Protein AF-A0A0C1U8N1-F1 (afdb_monomer)

Foldseek 3Di:
DDPVQLVVLVVVLPPDDSVVVVVCCVVVVAPPNCPDPSSVVVSVVCSVCPPPPVVVCVVLVPDPPVVSVLCVLPVVPDDLLSVLLVCLLPDPDDDDLVNSQVVSCVPPVDDDDPVVSVSSVVSNVSNVVVVVVVVVVVVVVVVVVVVD

Radius of gyration: 20.58 Å; Cα contacts (8 Å, |Δi|>4): 84; chains: 1; bounding box: 40×54×45 Å

Nearest PDB structures (foldseek):
  6d57-assembly1_A  TM=6.622E-01  e=6.977E+00  Campylobacter jejuni
  4ets-assembly1_B  TM=5.904E-01  e=6.601E+00  Campylobacter jejuni subsp. jejuni

Secondary structure (DSSP, 8-state):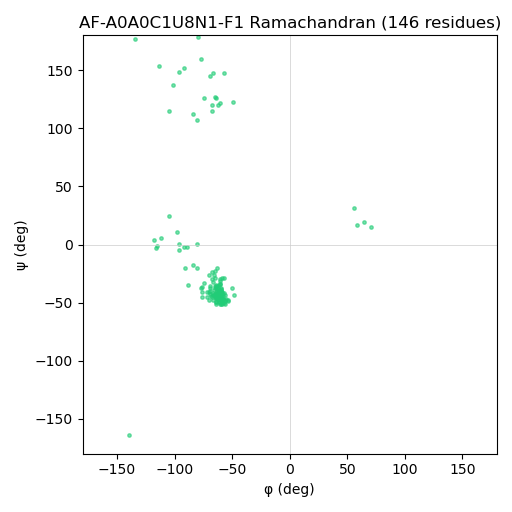
--HHHHHHHHHHTTTS-HHHHHHHHHTTSS-SS--SHHHHHHHHHHHHHTT-HHHHHHHHHTS-HHHHHHHHHHTT--HHHHHHHHHHHH-SS---HHHHHHHHHHHH-----HHHHHHHHHHHHHHHHHHHHHHHHHHHHHHHHS--

Solvent-accessible surface area (backbone atoms only — not comparable to full-atom values): 8651 Å² total; per-residue (Å²): 124,51,68,65,54,46,50,53,50,23,64,75,39,59,85,46,52,52,72,54,56,53,48,35,31,74,72,64,76,28,59,68,76,64,79,51,68,71,36,51,54,53,48,52,54,48,45,76,53,57,87,37,65,69,60,51,51,55,62,44,65,78,45,57,70,73,57,42,51,50,49,67,78,39,69,91,46,55,76,67,52,44,50,53,42,48,54,56,67,69,47,92,66,94,75,59,68,67,62,52,51,53,51,44,28,75,74,68,70,46,81,85,45,70,69,56,50,54,49,53,51,50,44,46,50,55,47,51,49,55,52,49,53,53,50,52,54,54,50,54,58,52,55,64,61,74,77,110

Structure (mmCIF, N/CA/C/O backbone):
data_AF-A0A0C1U8N1-F1
#
_entry.id   AF-A0A0C1U8N1-F1
#
loop_
_atom_site.group_PDB
_atom_site.id
_atom_site.type_symbol
_atom_site.label_atom_id
_atom_site.label_alt_id
_atom_site.label_comp_id
_atom_site.label_asym_id
_atom_site.label_entity_id
_atom_site.label_seq_id
_atom_site.pdbx_PDB_ins_code
_atom_site.Cartn_x
_atom_site.Cartn_y
_atom_site.Cartn_z
_atom_site.occupancy
_atom_site.B_iso_or_equiv
_atom_site.auth_seq_id
_atom_site.auth_comp_id
_atom_site.auth_asym_id
_atom_site.auth_atom_id
_atom_site.pdbx_PDB_model_num
ATOM 1 N N . MET A 1 1 ? 6.277 -16.769 -15.562 1.00 69.88 1 MET A N 1
ATOM 2 C CA . MET A 1 1 ? 6.900 -15.682 -14.769 1.00 69.88 1 MET A CA 1
ATOM 3 C C . MET A 1 1 ? 8.147 -16.181 -14.043 1.00 69.88 1 MET A C 1
ATOM 5 O O . MET A 1 1 ? 8.040 -16.997 -13.132 1.00 69.88 1 MET A O 1
ATOM 9 N N . ASP A 1 2 ? 9.323 -15.680 -14.432 1.00 83.62 2 ASP A N 1
ATOM 10 C CA . ASP A 1 2 ? 10.599 -15.976 -13.769 1.00 83.62 2 ASP A CA 1
ATOM 11 C C . ASP A 1 2 ? 10.775 -15.110 -12.503 1.00 83.62 2 ASP A C 1
ATOM 13 O O . ASP A 1 2 ? 11.019 -13.901 -12.552 1.00 83.62 2 ASP A O 1
ATOM 17 N N . HIS A 1 3 ? 10.641 -15.737 -11.331 1.00 83.38 3 HIS A N 1
ATOM 18 C CA . HIS A 1 3 ? 10.778 -15.062 -10.038 1.00 83.38 3 HIS A CA 1
ATOM 19 C C . HIS A 1 3 ? 12.189 -14.517 -9.772 1.00 83.38 3 HIS A C 1
ATOM 21 O O . HIS A 1 3 ? 12.331 -13.529 -9.043 1.00 83.38 3 HIS A O 1
ATOM 27 N N . ASN A 1 4 ? 13.221 -15.145 -10.335 1.00 87.88 4 ASN A N 1
ATOM 28 C CA . ASN A 1 4 ? 14.606 -14.730 -10.158 1.00 87.88 4 ASN A CA 1
ATOM 29 C C . ASN A 1 4 ? 14.911 -13.497 -11.016 1.00 87.88 4 ASN A C 1
ATOM 31 O O . ASN A 1 4 ? 15.522 -12.548 -10.521 1.00 87.88 4 ASN A O 1
ATOM 35 N N . ALA A 1 5 ? 14.405 -13.470 -12.254 1.00 88.25 5 ALA A N 1
ATOM 36 C CA . ALA A 1 5 ? 14.487 -12.299 -13.126 1.00 88.25 5 ALA A CA 1
ATOM 37 C C . ALA A 1 5 ? 13.853 -11.066 -12.462 1.00 88.25 5 ALA A C 1
ATOM 39 O O . ALA A 1 5 ? 14.516 -10.047 -12.291 1.00 88.25 5 ALA A O 1
ATOM 40 N N . VAL A 1 6 ? 12.619 -11.183 -11.952 1.00 93.12 6 VAL A N 1
ATOM 41 C CA . VAL A 1 6 ? 11.934 -10.079 -11.249 1.00 93.12 6 VAL A CA 1
ATOM 42 C C . VAL A 1 6 ? 12.736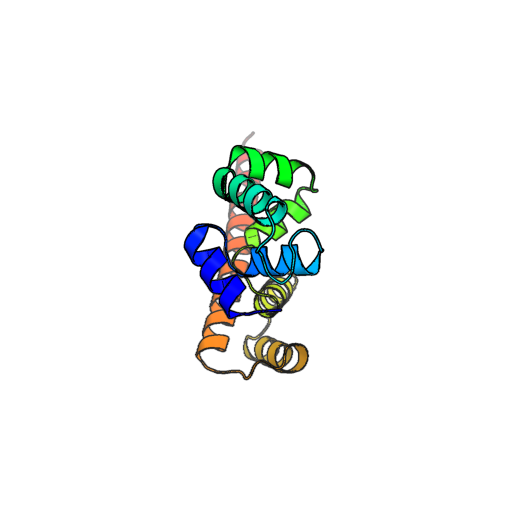 -9.564 -10.050 1.00 93.12 6 VAL A C 1
ATOM 44 O O . VAL A 1 6 ? 12.792 -8.355 -9.812 1.00 93.12 6 VAL A O 1
ATOM 47 N N . LYS A 1 7 ? 13.339 -10.468 -9.268 1.00 93.06 7 LYS A N 1
ATOM 48 C CA . LYS A 1 7 ? 14.150 -10.092 -8.105 1.00 93.06 7 LYS A CA 1
ATOM 49 C C . LYS A 1 7 ? 15.390 -9.303 -8.530 1.00 93.06 7 LYS A C 1
ATOM 51 O O . LYS A 1 7 ? 15.593 -8.208 -8.013 1.00 93.06 7 LYS A O 1
ATOM 56 N N . LYS A 1 8 ? 16.164 -9.823 -9.487 1.00 93.12 8 LYS A N 1
ATOM 57 C CA . LYS A 1 8 ? 17.369 -9.159 -10.010 1.00 93.12 8 LYS A CA 1
ATOM 58 C C . LYS A 1 8 ? 17.049 -7.798 -10.620 1.00 93.12 8 LYS A C 1
ATOM 60 O O . LYS A 1 8 ? 17.761 -6.831 -10.371 1.00 93.12 8 LYS A O 1
ATOM 65 N N . THR A 1 9 ? 15.953 -7.695 -11.367 1.00 93.19 9 THR A N 1
ATOM 66 C CA . THR A 1 9 ? 15.518 -6.425 -11.957 1.00 93.19 9 THR A CA 1
ATOM 67 C C . THR A 1 9 ? 15.137 -5.409 -10.881 1.00 93.19 9 THR A C 1
ATOM 69 O O . THR A 1 9 ? 15.549 -4.257 -10.966 1.00 93.19 9 THR A O 1
ATOM 72 N N . ALA A 1 10 ? 14.424 -5.816 -9.826 1.00 93.31 10 ALA A N 1
ATOM 73 C CA . ALA A 1 10 ? 14.122 -4.918 -8.707 1.00 93.31 10 ALA A CA 1
ATOM 74 C C . ALA A 1 10 ? 15.382 -4.454 -7.955 1.00 93.31 10 ALA A C 1
ATOM 76 O O . ALA A 1 10 ? 15.429 -3.318 -7.495 1.00 93.31 10 ALA A O 1
ATOM 77 N N . GLU A 1 11 ? 16.399 -5.311 -7.831 1.00 93.56 11 GLU A N 1
ATOM 78 C CA . GLU A 1 11 ? 17.693 -4.939 -7.245 1.00 93.56 11 GLU A CA 1
ATOM 79 C C . GLU A 1 11 ? 18.434 -3.931 -8.138 1.00 93.56 11 GLU A C 1
ATOM 81 O O . GLU A 1 11 ? 18.890 -2.900 -7.645 1.00 93.56 11 GLU A O 1
ATOM 86 N N . ARG A 1 12 ? 18.474 -4.176 -9.455 1.00 94.25 12 ARG A N 1
ATOM 87 C CA . ARG A 1 12 ? 19.101 -3.287 -10.448 1.00 94.25 12 ARG A CA 1
ATOM 88 C C . ARG A 1 12 ? 18.431 -1.913 -10.519 1.00 94.25 12 ARG A C 1
ATOM 90 O O . ARG A 1 12 ? 19.125 -0.910 -10.620 1.00 94.25 12 ARG A O 1
ATOM 97 N N . PHE A 1 13 ? 17.101 -1.869 -10.472 1.00 93.00 13 PHE A N 1
ATOM 98 C CA . PHE A 1 13 ? 16.309 -0.642 -10.599 1.00 93.00 13 PHE A CA 1
ATOM 99 C C . PHE A 1 13 ? 15.735 -0.155 -9.261 1.00 93.00 13 PHE A C 1
ATOM 101 O O . PHE A 1 13 ? 14.733 0.568 -9.236 1.00 93.00 13 PHE A O 1
ATOM 108 N N . SER A 1 14 ? 16.361 -0.518 -8.136 1.00 90.38 14 SER A N 1
ATOM 109 C CA . SER A 1 14 ? 16.024 0.038 -6.819 1.00 90.38 14 SER A CA 1
ATOM 110 C C . SER A 1 14 ? 15.988 1.567 -6.921 1.00 90.38 14 SER A C 1
ATOM 112 O O . SER A 1 14 ? 16.972 2.141 -7.380 1.00 90.38 14 SER A O 1
ATOM 114 N N . PRO A 1 15 ? 14.877 2.247 -6.582 1.00 93.31 15 PRO A N 1
ATOM 115 C CA . PRO A 1 15 ? 13.911 1.874 -5.542 1.00 93.31 15 PRO A CA 1
ATOM 116 C C . PRO A 1 15 ? 12.625 1.147 -5.993 1.00 93.31 15 PRO A C 1
ATOM 118 O O . PRO A 1 15 ? 11.709 1.008 -5.177 1.00 93.31 15 PRO A O 1
ATOM 121 N N . ILE A 1 16 ? 12.500 0.689 -7.245 1.00 95.00 16 ILE A N 1
ATOM 122 C CA . ILE A 1 16 ? 11.255 0.070 -7.740 1.00 95.00 16 ILE A CA 1
ATOM 123 C C . ILE A 1 16 ? 10.983 -1.280 -7.033 1.00 95.00 16 ILE A C 1
ATOM 125 O O . ILE A 1 16 ? 11.765 -2.224 -7.158 1.00 95.00 16 ILE A O 1
ATOM 129 N N . PRO A 1 17 ? 9.847 -1.450 -6.328 1.00 93.56 17 PRO A N 1
ATOM 130 C CA . PRO A 1 17 ? 9.517 -2.708 -5.663 1.00 93.56 17 PRO A CA 1
ATOM 131 C C . PRO A 1 17 ? 9.182 -3.841 -6.643 1.00 93.56 17 PRO A C 1
ATOM 133 O O . PRO A 1 17 ? 8.431 -3.641 -7.597 1.00 93.56 17 PRO A O 1
ATOM 136 N N . GLN A 1 18 ? 9.560 -5.082 -6.308 1.00 94.88 18 GLN A N 1
ATOM 137 C CA . GLN A 1 18 ? 9.197 -6.283 -7.087 1.00 94.88 18 GLN A CA 1
ATOM 138 C C . GLN A 1 18 ? 7.694 -6.382 -7.396 1.00 94.88 18 GLN A C 1
ATOM 140 O O . GLN A 1 18 ? 7.312 -6.817 -8.478 1.00 94.88 18 GLN A O 1
ATOM 145 N N . LYS A 1 19 ? 6.825 -5.979 -6.454 1.00 92.62 19 LYS A N 1
ATOM 146 C CA . LYS A 1 19 ? 5.364 -6.019 -6.648 1.00 92.62 19 LYS A CA 1
ATOM 147 C C . LYS A 1 19 ? 4.899 -5.161 -7.831 1.00 92.62 19 LYS A C 1
ATOM 149 O O . LYS A 1 19 ? 3.912 -5.507 -8.463 1.00 92.62 19 LYS A O 1
ATOM 154 N N . VAL A 1 20 ? 5.603 -4.065 -8.116 1.00 94.75 20 VAL A N 1
ATOM 155 C CA . VAL A 1 20 ? 5.283 -3.157 -9.223 1.00 94.75 20 VAL A CA 1
ATOM 156 C C . VAL A 1 20 ? 5.722 -3.786 -10.534 1.00 94.75 20 VAL A C 1
ATOM 158 O O . VAL A 1 20 ? 4.916 -3.860 -11.446 1.00 94.75 20 VAL A O 1
ATOM 161 N N . ILE A 1 21 ? 6.932 -4.349 -10.589 1.00 96.00 21 ILE A N 1
ATOM 162 C CA . ILE A 1 21 ? 7.416 -5.082 -11.770 1.00 96.00 21 ILE A CA 1
ATOM 163 C C . ILE A 1 21 ? 6.452 -6.219 -12.129 1.00 96.00 21 ILE A C 1
ATOM 165 O O . ILE A 1 21 ? 6.015 -6.318 -13.268 1.00 96.00 21 ILE A O 1
ATOM 169 N N . ARG A 1 22 ? 6.028 -7.030 -11.148 1.00 95.62 22 ARG A N 1
ATOM 170 C CA . ARG A 1 22 ? 5.042 -8.102 -11.387 1.00 95.62 22 ARG A CA 1
ATOM 171 C C . ARG A 1 22 ? 3.711 -7.573 -11.908 1.00 95.62 22 ARG A C 1
ATOM 173 O O . ARG A 1 22 ? 3.109 -8.214 -12.763 1.00 95.62 22 ARG A O 1
ATOM 180 N N . HIS A 1 23 ? 3.248 -6.437 -11.383 1.00 95.25 23 HIS A N 1
ATOM 181 C CA . HIS A 1 23 ? 2.024 -5.807 -11.867 1.00 95.25 23 HIS A CA 1
ATOM 182 C C . HIS A 1 23 ? 2.176 -5.392 -13.332 1.00 95.25 23 HIS A C 1
ATOM 184 O O . HIS A 1 23 ? 1.337 -5.770 -14.133 1.00 95.25 23 HIS A O 1
ATOM 190 N N . LEU A 1 24 ? 3.276 -4.733 -13.702 1.00 96.19 24 LEU A N 1
ATOM 191 C CA . LEU A 1 24 ? 3.525 -4.317 -15.085 1.00 96.19 24 LEU A CA 1
ATOM 192 C C . LEU A 1 24 ? 3.624 -5.503 -16.058 1.00 96.19 24 LEU A C 1
ATOM 194 O O . LEU A 1 24 ? 3.102 -5.410 -17.163 1.00 96.19 24 LEU A O 1
ATOM 198 N N . ILE A 1 25 ? 4.217 -6.628 -15.639 1.00 96.00 25 ILE A N 1
ATOM 199 C CA . ILE A 1 25 ? 4.214 -7.875 -16.428 1.00 96.00 25 ILE A CA 1
ATOM 200 C C . ILE A 1 25 ? 2.787 -8.403 -16.606 1.00 96.00 25 ILE A C 1
ATOM 202 O O . ILE A 1 25 ? 2.384 -8.774 -17.702 1.00 96.00 25 ILE A O 1
ATOM 206 N N . THR A 1 26 ? 2.004 -8.423 -15.523 1.00 95.62 26 THR A N 1
ATOM 207 C CA . THR A 1 26 ? 0.615 -8.918 -15.547 1.00 95.62 26 THR A CA 1
ATOM 208 C C . THR A 1 26 ? -0.274 -8.073 -16.462 1.00 95.62 26 THR A C 1
ATOM 210 O O . THR A 1 26 ? -1.145 -8.617 -17.130 1.00 95.62 26 THR A O 1
ATOM 213 N N . GLU A 1 27 ? -0.038 -6.761 -16.522 1.00 96.00 27 GLU A N 1
ATOM 214 C CA . GLU A 1 27 ? -0.744 -5.842 -17.426 1.00 96.00 27 GLU A CA 1
ATOM 215 C C . GLU A 1 27 ? -0.180 -5.857 -18.863 1.00 96.00 27 GLU A C 1
ATOM 217 O O . GLU A 1 27 ? -0.657 -5.111 -19.714 1.00 96.00 27 GLU A O 1
ATOM 222 N N . GLY A 1 28 ? 0.846 -6.670 -19.147 1.00 94.19 28 GLY A N 1
ATOM 223 C CA . GLY A 1 28 ? 1.479 -6.762 -20.467 1.00 94.19 28 GLY A CA 1
ATOM 224 C C . GLY A 1 28 ? 2.304 -5.535 -20.871 1.00 94.19 28 GLY A C 1
ATOM 225 O O . GLY A 1 28 ? 2.625 -5.383 -22.045 1.00 94.19 28 GLY A O 1
ATOM 226 N N . ILE A 1 29 ? 2.637 -4.655 -19.919 1.00 95.19 29 ILE A N 1
ATOM 227 C CA . ILE A 1 29 ? 3.502 -3.482 -20.138 1.00 95.19 29 ILE A CA 1
ATOM 228 C C . ILE A 1 29 ? 4.969 -3.906 -20.222 1.00 95.19 29 ILE A C 1
ATOM 230 O O . ILE A 1 29 ? 5.730 -3.323 -20.987 1.00 95.19 29 ILE A O 1
ATOM 234 N N . LEU A 1 30 ? 5.347 -4.897 -19.411 1.00 96.06 30 LEU A N 1
ATOM 235 C CA . LEU A 1 30 ? 6.659 -5.531 -19.451 1.00 96.06 30 LEU A CA 1
ATOM 236 C C . LEU A 1 30 ? 6.526 -6.988 -19.892 1.00 96.06 30 LEU A C 1
ATOM 238 O O . LEU A 1 30 ? 5.509 -7.637 -19.629 1.00 96.06 30 LEU A O 1
ATOM 242 N N . THR A 1 31 ? 7.574 -7.534 -20.493 1.00 93.81 31 THR A N 1
ATOM 243 C CA . THR A 1 31 ? 7.636 -8.961 -20.821 1.00 93.81 31 THR A CA 1
ATOM 244 C C . THR A 1 31 ? 7.939 -9.820 -19.597 1.00 93.81 31 THR A C 1
ATOM 246 O O . THR A 1 31 ? 8.489 -9.363 -18.595 1.00 93.81 31 THR A O 1
ATOM 249 N N . GLU A 1 32 ? 7.612 -11.113 -19.672 1.00 90.56 32 GLU A N 1
ATOM 250 C CA . GLU A 1 32 ? 7.945 -12.054 -18.596 1.00 90.56 32 GLU A CA 1
ATOM 251 C C . GLU A 1 32 ? 9.455 -12.266 -18.407 1.00 90.56 32 GLU A C 1
ATOM 253 O O . GLU A 1 32 ? 9.876 -12.638 -17.309 1.00 90.56 32 GLU A O 1
ATOM 258 N N . THR A 1 33 ? 10.243 -12.064 -19.466 1.00 87.38 33 THR A N 1
ATOM 259 C CA . THR A 1 33 ? 11.695 -12.282 -19.506 1.00 87.38 33 THR A CA 1
ATOM 260 C C . THR A 1 33 ? 12.495 -11.033 -19.141 1.00 87.38 33 THR A C 1
ATOM 262 O O . THR A 1 33 ? 13.630 -11.174 -18.692 1.00 87.38 33 THR A O 1
ATOM 265 N N . LEU A 1 34 ? 11.894 -9.835 -19.232 1.00 89.50 34 LEU A N 1
ATOM 266 C CA . LEU A 1 34 ? 12.508 -8.544 -18.875 1.00 89.50 34 LEU A CA 1
ATOM 267 C C . LEU A 1 34 ? 13.833 -8.273 -19.612 1.00 89.50 34 LEU A C 1
ATOM 269 O O . LEU A 1 34 ? 14.746 -7.658 -19.057 1.00 89.50 34 LEU A O 1
ATOM 273 N N . ASP A 1 35 ? 13.956 -8.778 -20.836 1.00 84.19 35 ASP A N 1
ATOM 274 C CA . ASP A 1 35 ? 15.192 -8.816 -21.622 1.00 84.19 35 ASP A CA 1
ATOM 275 C C . ASP A 1 35 ? 15.130 -7.972 -22.899 1.00 84.19 35 ASP A C 1
ATOM 277 O O . ASP A 1 35 ? 16.120 -7.881 -23.623 1.00 84.19 35 ASP A O 1
ATOM 281 N N . ARG A 1 36 ? 13.990 -7.337 -23.179 1.00 91.69 36 ARG A N 1
ATOM 282 C CA . ARG A 1 36 ? 13.825 -6.495 -24.363 1.00 91.69 36 ARG A CA 1
ATOM 283 C C . ARG A 1 36 ? 14.156 -5.038 -24.061 1.00 91.69 36 ARG A C 1
ATOM 285 O O . ARG A 1 36 ? 13.892 -4.549 -22.966 1.00 91.69 36 ARG A O 1
ATOM 292 N N . ASP A 1 37 ? 14.596 -4.307 -25.080 1.00 94.06 37 ASP A N 1
ATOM 293 C CA . ASP A 1 37 ? 14.958 -2.887 -24.952 1.00 94.06 37 ASP A CA 1
ATOM 294 C C . ASP A 1 37 ? 13.813 -2.034 -24.386 1.00 94.06 37 ASP A C 1
ATOM 296 O O . ASP A 1 37 ? 14.020 -1.274 -23.445 1.00 94.06 37 ASP A O 1
ATOM 300 N N . HIS A 1 38 ? 12.576 -2.241 -24.856 1.00 94.31 38 HIS A N 1
ATOM 301 C CA . HIS A 1 38 ? 11.411 -1.520 -24.322 1.00 94.31 38 HIS A CA 1
ATOM 302 C C . HIS A 1 38 ? 11.160 -1.772 -22.819 1.00 94.31 38 HIS A C 1
ATOM 304 O O . HIS A 1 38 ? 10.665 -0.877 -22.134 1.00 94.31 38 HIS A O 1
ATOM 310 N N . ASP A 1 39 ? 11.517 -2.951 -22.286 1.00 95.25 39 ASP A N 1
ATOM 311 C CA . ASP A 1 39 ? 11.396 -3.237 -20.852 1.00 95.25 39 ASP A CA 1
ATOM 312 C C . ASP A 1 39 ? 12.393 -2.381 -20.069 1.00 95.25 39 ASP A C 1
ATOM 314 O O . ASP A 1 39 ? 12.054 -1.788 -19.042 1.00 95.25 39 ASP A O 1
ATOM 318 N N . ILE A 1 40 ? 13.627 -2.301 -20.578 1.00 94.19 40 ILE A N 1
ATOM 319 C CA . ILE A 1 40 ? 14.715 -1.518 -19.990 1.00 94.19 40 ILE A CA 1
ATOM 320 C C . ILE A 1 40 ? 14.354 -0.031 -20.014 1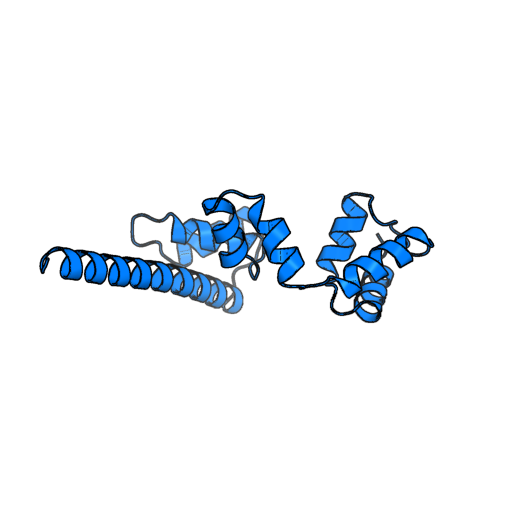.00 94.19 40 ILE A C 1
ATOM 322 O O . ILE A 1 40 ? 14.416 0.615 -18.971 1.00 94.19 40 ILE A O 1
ATOM 326 N N . GLU A 1 41 ? 13.909 0.497 -21.155 1.00 95.81 41 GLU A N 1
ATOM 327 C CA . GLU A 1 41 ? 13.494 1.898 -21.298 1.00 95.81 41 GLU A CA 1
ATOM 328 C C . GLU A 1 41 ? 12.351 2.263 -20.338 1.00 95.81 41 GLU A C 1
ATOM 330 O O . GLU A 1 41 ? 12.407 3.284 -19.642 1.00 95.81 41 GLU A O 1
ATOM 335 N N . ALA A 1 42 ? 11.326 1.408 -20.241 1.00 95.62 42 ALA A N 1
ATOM 336 C CA . ALA A 1 42 ? 10.209 1.612 -19.324 1.00 95.62 42 ALA A CA 1
ATOM 337 C C . ALA A 1 42 ? 10.663 1.611 -17.854 1.00 95.62 42 ALA A C 1
ATOM 339 O O . ALA A 1 42 ? 10.217 2.445 -17.058 1.00 95.62 42 ALA A O 1
ATOM 340 N N . LEU A 1 43 ? 11.566 0.699 -17.485 1.00 96.06 43 LEU A N 1
ATOM 341 C CA . LEU A 1 43 ? 12.121 0.608 -16.135 1.00 96.06 43 LEU A CA 1
ATOM 342 C C . LEU A 1 43 ? 13.043 1.786 -15.800 1.00 96.06 43 LEU A C 1
ATOM 344 O O . LEU A 1 43 ? 12.990 2.279 -14.674 1.00 96.06 43 LEU A O 1
ATOM 348 N N . GLU A 1 44 ? 13.839 2.278 -16.749 1.00 96.12 44 GLU A N 1
ATOM 349 C CA . GLU A 1 44 ? 14.672 3.472 -16.571 1.00 96.12 44 GLU A CA 1
ATOM 350 C C . GLU A 1 44 ? 13.829 4.723 -16.338 1.00 96.12 44 GLU A C 1
ATOM 352 O O . GLU A 1 44 ? 14.105 5.496 -15.412 1.00 96.12 44 GLU A O 1
ATOM 357 N N . LEU A 1 45 ? 12.771 4.912 -17.132 1.00 96.31 45 LEU A N 1
ATOM 358 C CA . LEU A 1 45 ? 11.821 5.996 -16.914 1.00 96.31 45 LEU A CA 1
ATOM 359 C C . LEU A 1 45 ? 11.187 5.876 -15.527 1.00 96.31 45 LEU A C 1
ATOM 361 O O . LEU A 1 45 ? 11.210 6.837 -14.755 1.00 96.31 45 LEU A O 1
ATOM 365 N N . LEU A 1 46 ? 10.655 4.695 -15.199 1.00 96.50 46 LEU A N 1
ATOM 366 C CA . LEU A 1 46 ? 9.991 4.450 -13.924 1.00 96.50 46 LEU A CA 1
ATOM 367 C C . LEU A 1 46 ? 10.933 4.680 -12.738 1.00 96.50 46 LEU A C 1
ATOM 369 O O . LEU A 1 46 ? 10.506 5.234 -11.729 1.00 96.50 46 LEU A O 1
ATOM 373 N N . HIS A 1 47 ? 12.203 4.300 -12.868 1.00 96.38 47 HIS A N 1
ATOM 374 C CA . HIS A 1 47 ? 13.230 4.492 -11.851 1.00 96.38 47 HIS A CA 1
ATOM 375 C C . HIS A 1 47 ? 13.467 5.980 -11.573 1.00 96.38 47 HIS A C 1
ATOM 377 O O . HIS A 1 47 ? 13.486 6.386 -10.412 1.00 96.38 47 HIS A O 1
ATOM 383 N N . ARG A 1 48 ? 13.562 6.809 -12.622 1.00 95.50 48 ARG A N 1
ATOM 384 C CA . ARG A 1 48 ? 13.768 8.264 -12.491 1.00 95.50 48 ARG A CA 1
ATOM 385 C C . ARG A 1 48 ? 12.601 8.973 -11.813 1.00 95.50 48 ARG A C 1
ATOM 387 O O . ARG A 1 48 ? 12.815 9.936 -11.086 1.00 95.50 48 ARG A O 1
ATOM 394 N N . ILE A 1 49 ? 11.377 8.513 -12.063 1.00 96.06 49 ILE A N 1
ATOM 395 C CA . ILE A 1 49 ? 10.160 9.145 -11.532 1.00 96.06 49 ILE A CA 1
ATOM 396 C C . ILE A 1 49 ? 9.646 8.479 -10.253 1.00 96.06 49 ILE A C 1
ATOM 398 O O . ILE A 1 49 ? 8.605 8.877 -9.719 1.00 96.06 49 ILE A O 1
ATOM 402 N N . TRP A 1 50 ? 10.326 7.438 -9.763 1.00 95.56 50 TRP A N 1
ATOM 403 C CA . TRP A 1 50 ? 9.826 6.660 -8.641 1.00 95.56 50 TRP A CA 1
ATOM 404 C C . TRP A 1 50 ? 9.743 7.516 -7.380 1.00 95.56 50 TRP A C 1
ATOM 406 O O . TRP A 1 50 ? 10.723 8.112 -6.944 1.00 95.56 50 TRP A O 1
ATOM 416 N N . ALA A 1 51 ? 8.560 7.541 -6.768 1.00 92.94 51 ALA A N 1
ATOM 417 C CA . ALA A 1 51 ? 8.262 8.359 -5.596 1.00 92.94 51 ALA A CA 1
ATOM 418 C C . ALA A 1 51 ? 8.468 9.880 -5.781 1.00 92.94 51 ALA A C 1
ATOM 420 O O . ALA A 1 51 ? 8.476 10.611 -4.787 1.00 92.94 51 ALA A O 1
ATOM 421 N N . ASP A 1 52 ? 8.549 10.377 -7.022 1.00 96.19 52 ASP A N 1
ATOM 422 C CA . ASP A 1 52 ? 8.578 11.815 -7.286 1.00 96.19 52 ASP A CA 1
ATOM 423 C C . ASP A 1 52 ? 7.274 12.470 -6.804 1.00 96.19 52 ASP A C 1
ATOM 425 O O . ASP A 1 52 ? 6.164 12.131 -7.232 1.00 96.19 52 ASP A O 1
ATOM 429 N N . ALA A 1 53 ? 7.394 13.422 -5.879 1.00 95.38 53 ALA A N 1
ATOM 430 C CA . ALA A 1 53 ? 6.239 14.023 -5.223 1.00 95.38 53 ALA A CA 1
ATOM 431 C C . ALA A 1 53 ? 5.382 14.868 -6.179 1.00 95.38 53 ALA A C 1
ATOM 433 O O . ALA A 1 53 ? 4.174 14.994 -5.965 1.00 95.38 53 ALA A O 1
ATOM 434 N N . THR A 1 54 ? 5.977 15.464 -7.211 1.00 97.31 54 THR A N 1
ATOM 435 C CA . THR A 1 54 ? 5.268 16.298 -8.190 1.00 97.31 54 THR A CA 1
ATOM 436 C C . THR A 1 54 ? 4.404 15.429 -9.100 1.00 97.31 54 THR A C 1
ATOM 438 O O . THR A 1 54 ? 3.210 15.703 -9.279 1.00 97.31 54 THR A O 1
ATOM 441 N N . ILE A 1 55 ? 4.962 14.323 -9.589 1.00 96.56 55 ILE A N 1
ATOM 442 C CA . ILE A 1 55 ? 4.259 13.334 -10.409 1.00 96.56 55 ILE A CA 1
ATOM 443 C C . ILE A 1 55 ? 3.184 12.627 -9.581 1.00 96.56 55 ILE A C 1
ATOM 445 O O . ILE A 1 55 ? 2.026 12.586 -10.000 1.00 96.56 55 ILE A O 1
ATOM 449 N N . LEU A 1 56 ? 3.506 12.163 -8.367 1.00 94.62 56 LEU A N 1
ATOM 450 C CA . LEU A 1 56 ? 2.534 11.510 -7.482 1.00 94.62 56 LEU A CA 1
ATOM 451 C C . LEU A 1 56 ? 1.340 12.414 -7.152 1.00 94.62 56 LEU A C 1
ATOM 453 O O . LEU A 1 56 ? 0.197 11.954 -7.152 1.00 94.62 56 LEU A O 1
ATOM 457 N N . ARG A 1 57 ? 1.572 13.706 -6.880 1.00 95.44 57 ARG A N 1
ATOM 458 C CA . ARG A 1 57 ? 0.480 14.666 -6.639 1.00 95.44 57 ARG A CA 1
ATOM 459 C C . ARG A 1 57 ? -0.420 14.799 -7.859 1.00 95.44 57 ARG A C 1
ATOM 461 O O . ARG A 1 57 ? -1.640 14.765 -7.699 1.00 95.44 57 ARG A O 1
ATOM 468 N N . SER A 1 58 ? 0.171 14.908 -9.046 1.00 96.81 58 SER A N 1
ATOM 469 C CA . SER A 1 58 ? -0.562 15.033 -10.309 1.00 96.81 58 SER A CA 1
ATOM 470 C C . SER A 1 58 ? -1.397 13.782 -10.594 1.00 96.81 58 SER A C 1
ATOM 472 O O . SER A 1 58 ? -2.597 13.886 -10.843 1.00 96.81 58 SER A O 1
ATOM 474 N N . GLN A 1 59 ? -0.812 12.590 -10.434 1.00 95.31 59 GLN A N 1
ATOM 475 C CA . GLN A 1 59 ? -1.520 11.313 -10.561 1.00 95.31 59 GLN A CA 1
ATOM 476 C C . GLN A 1 59 ? -2.682 11.209 -9.568 1.00 95.31 59 GLN A C 1
ATOM 478 O O . GLN A 1 59 ? -3.807 10.895 -9.955 1.00 95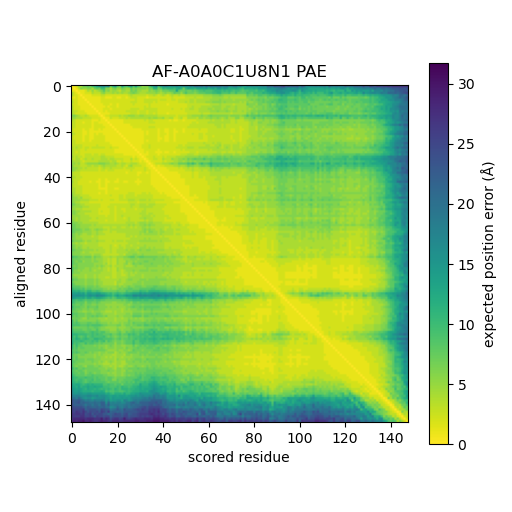.31 59 GLN A O 1
ATOM 483 N N . LEU A 1 60 ? -2.449 11.519 -8.288 1.00 95.38 60 LEU A N 1
ATOM 484 C CA . LEU A 1 60 ? -3.493 11.464 -7.268 1.00 95.38 60 LEU A CA 1
ATOM 485 C C . LEU A 1 60 ? -4.609 12.477 -7.529 1.00 95.38 60 LEU A C 1
ATOM 487 O O . LEU A 1 60 ? -5.765 12.151 -7.264 1.00 95.38 60 LEU A O 1
ATOM 491 N N . ALA A 1 61 ? -4.300 13.678 -8.031 1.00 95.88 61 ALA A N 1
ATOM 492 C CA . ALA A 1 61 ? -5.273 14.748 -8.262 1.00 95.88 61 ALA A CA 1
ATOM 493 C C . ALA A 1 61 ? -6.422 14.333 -9.196 1.00 95.88 61 ALA A C 1
ATOM 495 O O . ALA A 1 61 ? -7.547 14.793 -8.996 1.00 95.88 61 ALA A O 1
ATOM 496 N N . THR A 1 62 ? -6.166 13.401 -10.120 1.00 96.88 62 THR A N 1
ATOM 497 C CA . THR A 1 62 ? -7.176 12.818 -11.024 1.00 96.88 62 THR A CA 1
ATOM 498 C C . THR A 1 62 ? -8.277 12.036 -10.295 1.00 96.88 62 THR A C 1
ATOM 500 O O . THR A 1 62 ? -9.367 11.833 -10.825 1.00 96.88 62 THR A O 1
ATOM 503 N N . LEU A 1 63 ? -8.027 11.598 -9.057 1.00 96.56 63 LEU A N 1
ATOM 504 C CA . LEU A 1 63 ? -8.951 10.775 -8.283 1.00 96.56 63 LEU A CA 1
ATOM 505 C C . LEU A 1 63 ? -9.804 11.628 -7.333 1.00 96.56 63 LEU A C 1
ATOM 507 O O . LEU A 1 63 ? -9.299 12.586 -6.741 1.00 96.56 63 LEU A O 1
ATOM 511 N N . PRO A 1 64 ? -11.059 11.234 -7.040 1.00 96.62 64 PRO A N 1
ATOM 512 C CA . PRO A 1 64 ? -11.872 11.898 -6.023 1.00 96.62 64 PRO A CA 1
ATOM 513 C C . PRO A 1 64 ? -11.194 11.914 -4.646 1.00 96.62 64 PRO A C 1
ATOM 515 O O . PRO A 1 64 ? -10.540 10.944 -4.251 1.00 96.62 64 PRO A O 1
ATOM 518 N N . LYS A 1 65 ? -11.429 12.969 -3.849 1.00 94.50 65 LYS A N 1
ATOM 519 C CA . LYS A 1 65 ? -10.8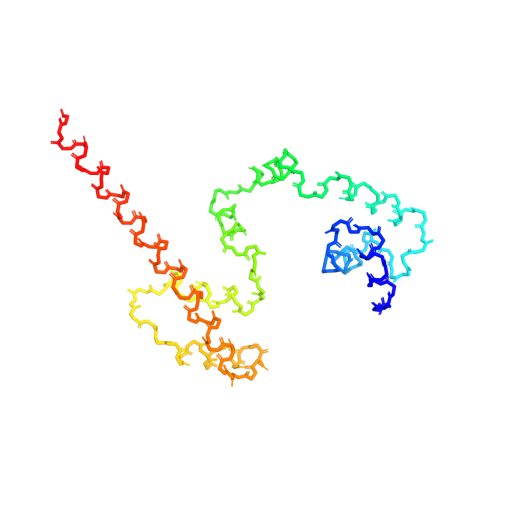23 13.152 -2.509 1.00 94.50 65 LYS A CA 1
ATOM 520 C C . LYS A 1 65 ? -10.924 11.905 -1.625 1.00 94.50 65 LYS A C 1
ATOM 522 O O . LYS A 1 65 ? -9.944 11.520 -0.992 1.00 94.50 65 LYS A O 1
ATOM 527 N N . LYS A 1 66 ? -12.090 11.248 -1.608 1.00 91.62 66 LYS A N 1
ATOM 528 C CA . LYS A 1 66 ? -12.318 10.010 -0.843 1.00 91.62 66 LYS A CA 1
ATOM 529 C C . LYS A 1 66 ? -11.363 8.888 -1.268 1.00 91.62 66 LYS A C 1
ATOM 531 O O . LYS A 1 66 ? -10.823 8.202 -0.405 1.00 91.62 66 LYS A O 1
ATOM 536 N N . ARG A 1 67 ? -11.137 8.718 -2.576 1.00 93.50 67 ARG A N 1
ATOM 537 C CA . ARG A 1 67 ? -10.254 7.683 -3.131 1.00 93.50 67 ARG A CA 1
ATOM 538 C C . ARG A 1 67 ? -8.782 8.005 -2.873 1.00 93.50 67 ARG A C 1
ATOM 540 O O . ARG A 1 67 ? -8.062 7.112 -2.442 1.00 93.50 67 ARG A O 1
ATOM 547 N N . ARG A 1 68 ? -8.370 9.274 -3.008 1.00 95.31 68 ARG A N 1
ATOM 548 C CA . ARG A 1 68 ? -7.014 9.732 -2.636 1.00 95.31 68 ARG A CA 1
ATOM 549 C C . ARG A 1 68 ? -6.679 9.411 -1.182 1.00 95.31 68 ARG A C 1
ATOM 551 O O . ARG A 1 68 ? -5.663 8.786 -0.906 1.00 95.31 68 ARG A O 1
ATOM 558 N N . LEU A 1 69 ? -7.561 9.796 -0.257 1.00 91.75 69 LEU A N 1
ATOM 559 C CA . LEU A 1 69 ? -7.371 9.523 1.170 1.00 91.75 69 LEU A CA 1
ATOM 560 C C . LEU A 1 69 ? -7.290 8.022 1.451 1.00 91.75 69 LEU A C 1
ATOM 562 O O . LEU A 1 69 ? -6.457 7.600 2.242 1.00 91.75 69 LEU A O 1
ATOM 566 N N . ASN A 1 70 ? -8.122 7.216 0.787 1.00 90.88 70 ASN A N 1
ATOM 567 C CA . ASN A 1 70 ? -8.081 5.770 0.960 1.00 90.88 70 ASN A CA 1
ATOM 568 C C . ASN A 1 70 ? -6.751 5.165 0.492 1.00 90.88 70 ASN A C 1
ATOM 570 O O . ASN A 1 70 ? -6.196 4.334 1.203 1.00 90.88 70 ASN A O 1
ATOM 574 N N . LEU A 1 71 ? -6.226 5.598 -0.661 1.00 92.88 71 LEU A N 1
ATOM 575 C CA . LEU A 1 71 ? -4.917 5.153 -1.151 1.00 92.88 71 LEU A CA 1
ATOM 576 C C . LEU A 1 71 ? -3.808 5.490 -0.153 1.00 92.88 71 LEU A C 1
ATOM 578 O O . LEU A 1 71 ? -3.031 4.615 0.200 1.00 92.88 71 LEU A O 1
ATOM 582 N N . ILE A 1 72 ? -3.786 6.718 0.367 1.00 92.12 72 ILE A N 1
ATOM 583 C CA . ILE A 1 72 ? -2.773 7.152 1.341 1.00 92.12 72 ILE A CA 1
ATOM 584 C C . ILE A 1 72 ? -2.883 6.360 2.653 1.00 92.12 72 ILE A C 1
ATOM 586 O O . ILE A 1 72 ? -1.881 5.881 3.173 1.00 92.12 72 ILE A O 1
ATOM 590 N N . GLU A 1 73 ? -4.094 6.189 3.191 1.00 90.81 73 GLU A N 1
ATOM 591 C CA . GLU A 1 73 ? -4.313 5.489 4.466 1.00 90.81 73 GLU A CA 1
ATOM 592 C C . GLU A 1 73 ? -3.945 3.993 4.407 1.00 90.81 73 GLU A C 1
ATOM 594 O O . GLU A 1 73 ? -3.681 3.393 5.456 1.00 90.81 73 GLU A O 1
ATOM 599 N N . THR A 1 74 ? -3.943 3.403 3.206 1.00 93.75 74 THR A N 1
ATOM 600 C CA . THR A 1 74 ? -3.763 1.960 2.978 1.00 93.75 74 THR A CA 1
ATOM 601 C C . THR A 1 74 ? -2.520 1.597 2.161 1.00 93.75 74 THR A C 1
ATOM 603 O O . THR A 1 74 ? -2.314 0.418 1.896 1.00 93.75 74 THR A O 1
ATOM 606 N N . ALA A 1 75 ? -1.673 2.564 1.790 1.00 91.56 75 ALA A N 1
ATOM 607 C CA . ALA A 1 75 ? -0.514 2.349 0.913 1.00 91.56 75 ALA A CA 1
ATOM 608 C C . ALA A 1 75 ? 0.498 1.316 1.452 1.00 91.56 75 ALA A C 1
ATOM 610 O O . ALA A 1 75 ? 1.184 0.647 0.677 1.00 91.56 75 ALA A O 1
ATOM 611 N N . ASP A 1 76 ? 0.581 1.192 2.778 1.00 90.06 76 ASP A N 1
ATOM 612 C CA . ASP A 1 76 ? 1.449 0.270 3.514 1.00 90.06 76 ASP A CA 1
ATOM 613 C C . ASP A 1 76 ? 0.792 -1.083 3.833 1.00 90.06 76 ASP A C 1
ATOM 615 O O . ASP A 1 76 ? 1.432 -1.943 4.438 1.00 90.06 76 ASP A O 1
ATOM 619 N N . LEU A 1 77 ? -0.477 -1.267 3.458 1.00 93.88 77 LEU A N 1
ATOM 620 C CA . LEU A 1 77 ? -1.271 -2.438 3.808 1.00 93.88 77 LEU A CA 1
ATOM 621 C C . LEU A 1 77 ? -1.350 -3.422 2.638 1.00 93.88 77 LEU A C 1
ATOM 623 O O . LEU A 1 77 ? -1.565 -3.045 1.486 1.00 93.88 77 LEU A O 1
ATOM 627 N N . ASN A 1 78 ? -1.216 -4.707 2.942 1.00 92.69 78 ASN A N 1
ATOM 628 C CA . ASN A 1 78 ? -1.536 -5.784 2.013 1.00 92.69 78 ASN A CA 1
ATOM 629 C C . ASN A 1 78 ? -3.056 -6.054 1.971 1.00 92.69 78 ASN A C 1
ATOM 631 O O . ASN A 1 78 ? -3.838 -5.463 2.713 1.00 92.69 78 ASN A O 1
ATOM 635 N N . ARG A 1 79 ? -3.487 -6.999 1.127 1.00 92.94 79 ARG A N 1
ATOM 636 C CA . ARG A 1 79 ? -4.909 -7.296 0.882 1.00 92.94 79 ARG A CA 1
ATOM 637 C C . ARG A 1 79 ? -5.722 -7.588 2.154 1.00 92.94 79 ARG A C 1
ATOM 639 O O . ARG A 1 79 ? -6.799 -7.013 2.323 1.00 92.94 79 ARG A O 1
ATOM 646 N N . TRP A 1 80 ? -5.238 -8.463 3.037 1.00 95.50 80 TRP A N 1
ATOM 647 C CA . TRP A 1 80 ? -5.980 -8.809 4.255 1.00 95.50 80 TRP A CA 1
ATOM 648 C C . TRP A 1 80 ? -5.913 -7.669 5.281 1.00 95.50 80 TRP A C 1
ATOM 650 O O . TRP A 1 80 ? -6.893 -7.391 5.968 1.00 95.50 80 TRP A O 1
ATOM 660 N N . GLU A 1 81 ? -4.805 -6.929 5.336 1.00 96.50 81 GLU A N 1
ATOM 661 C CA . GLU A 1 81 ? -4.668 -5.749 6.193 1.00 96.50 81 GLU A CA 1
ATOM 662 C C . GLU A 1 81 ? -5.614 -4.618 5.762 1.00 96.50 81 GLU A C 1
ATOM 664 O O . GLU A 1 81 ? -6.236 -3.971 6.608 1.00 96.50 81 GLU A O 1
ATOM 669 N N . THR A 1 82 ? -5.793 -4.405 4.454 1.00 95.81 82 THR A N 1
ATOM 670 C CA . THR A 1 82 ? -6.787 -3.473 3.905 1.00 95.81 82 THR A CA 1
ATOM 671 C C . THR A 1 82 ? -8.205 -3.890 4.294 1.00 95.81 82 THR A C 1
ATOM 673 O O . THR A 1 82 ? -9.015 -3.033 4.661 1.00 95.81 82 THR A O 1
ATOM 676 N N . TYR A 1 83 ? -8.510 -5.194 4.271 1.00 96.12 83 TYR A N 1
ATOM 677 C CA . TYR A 1 83 ? -9.790 -5.715 4.757 1.00 96.12 83 TYR A CA 1
ATOM 678 C C . TYR A 1 83 ? -9.993 -5.382 6.239 1.00 96.12 83 TYR A C 1
ATOM 680 O O . TYR A 1 83 ? -10.991 -4.753 6.594 1.00 96.12 83 TYR A O 1
ATOM 688 N N . VAL A 1 84 ? -9.016 -5.696 7.093 1.00 97.06 84 VAL A N 1
ATOM 689 C CA . VAL A 1 84 ? -9.042 -5.377 8.531 1.00 97.06 84 VAL A CA 1
ATOM 690 C C . VAL A 1 84 ? -9.245 -3.878 8.766 1.00 97.06 84 VAL A C 1
ATOM 692 O O . VAL A 1 84 ? -10.097 -3.477 9.565 1.00 97.06 84 VAL A O 1
ATOM 695 N N . PHE A 1 85 ? -8.503 -3.035 8.044 1.00 96.88 85 PHE A N 1
ATOM 696 C CA . PHE A 1 85 ? -8.633 -1.582 8.116 1.00 96.88 85 PHE A CA 1
ATOM 697 C C . PHE A 1 85 ? -10.057 -1.134 7.775 1.00 96.88 85 PHE A C 1
ATOM 699 O O . PHE A 1 85 ? -10.657 -0.366 8.529 1.00 96.88 85 PHE A O 1
ATOM 706 N N . SER A 1 86 ? -10.628 -1.659 6.688 1.00 94.81 86 SER A N 1
ATOM 707 C CA . SER A 1 86 ? -12.005 -1.378 6.273 1.00 94.81 86 SER A CA 1
ATOM 708 C C . SER A 1 86 ? -13.025 -1.814 7.332 1.00 94.81 86 SER A C 1
ATOM 710 O O . SER A 1 86 ? -13.904 -1.028 7.699 1.00 94.81 86 SER A O 1
ATOM 712 N N . ARG A 1 87 ? -12.874 -3.019 7.902 1.00 96.38 87 ARG A N 1
ATOM 713 C CA . ARG A 1 87 ? -13.760 -3.545 8.954 1.00 96.38 87 ARG A CA 1
ATOM 714 C C . ARG A 1 87 ? -13.804 -2.633 10.171 1.00 96.38 87 ARG A C 1
ATOM 716 O O . ARG A 1 87 ? -14.887 -2.264 10.624 1.00 96.38 87 ARG A O 1
ATOM 723 N N . TYR A 1 88 ? -12.649 -2.198 10.667 1.00 96.50 88 TYR A N 1
ATOM 724 C CA . TYR A 1 88 ? -12.618 -1.261 11.787 1.00 96.50 88 TYR A CA 1
ATOM 725 C C . TYR A 1 88 ? -13.103 0.133 11.397 1.00 96.50 88 TYR A C 1
ATOM 727 O O . TYR A 1 88 ? -13.857 0.739 12.160 1.00 96.50 88 TYR A O 1
ATOM 735 N N . LYS A 1 89 ? -12.724 0.645 10.222 1.00 92.88 89 LYS A N 1
ATOM 736 C CA . LYS A 1 89 ? -13.112 1.984 9.753 1.00 92.88 89 LYS A CA 1
ATOM 737 C C . LYS A 1 89 ? -14.623 2.130 9.593 1.00 92.88 89 LYS A C 1
ATOM 739 O O . LYS A 1 89 ? -15.142 3.196 9.925 1.00 92.88 89 LYS A O 1
ATOM 744 N N . ASN A 1 90 ? -15.308 1.066 9.183 1.00 92.81 90 ASN A N 1
ATOM 745 C CA . ASN A 1 90 ? -16.756 1.045 8.969 1.00 92.81 90 ASN A CA 1
ATOM 746 C C . ASN A 1 90 ? -17.554 0.503 10.170 1.00 92.81 90 ASN A C 1
ATOM 748 O O . ASN A 1 90 ? -18.778 0.552 10.156 1.00 92.81 90 ASN A O 1
ATOM 752 N N . SER A 1 91 ? -16.891 0.023 11.229 1.00 93.44 91 SER A N 1
ATOM 753 C CA . SER A 1 91 ? -17.579 -0.445 12.440 1.00 93.44 91 SER A CA 1
ATOM 754 C C . SER A 1 91 ? -18.311 0.697 13.160 1.00 93.44 91 SER A C 1
ATOM 756 O O . SER A 1 91 ? -17.705 1.724 13.482 1.00 93.44 91 SER A O 1
ATOM 758 N N . SER A 1 92 ? -19.601 0.517 13.442 1.00 84.81 92 SER A N 1
ATOM 759 C CA . SER A 1 92 ? -20.417 1.459 14.225 1.00 84.81 92 SER A CA 1
ATOM 760 C C . SER A 1 92 ? -20.222 1.310 15.740 1.00 84.81 92 SER A C 1
ATOM 762 O O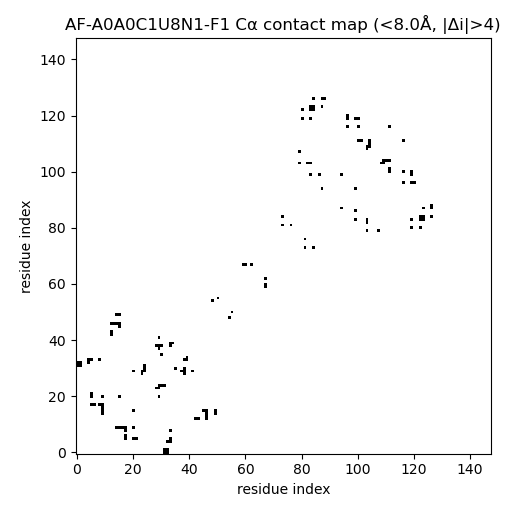 . SER A 1 92 ? -20.475 2.253 16.484 1.00 84.81 92 SER A O 1
ATOM 764 N N . GLY A 1 93 ? -19.719 0.159 16.197 1.00 85.81 93 GLY A N 1
ATOM 765 C CA . GLY A 1 93 ? -19.544 -0.169 17.612 1.00 85.81 93 GLY A CA 1
ATOM 766 C C . GLY A 1 93 ? -18.237 -0.899 17.918 1.00 85.81 93 GLY A C 1
ATOM 767 O O . GLY A 1 93 ? -17.290 -0.904 17.126 1.00 85.81 93 GLY A O 1
ATOM 768 N N . ARG A 1 94 ? -18.170 -1.517 19.103 1.00 89.00 94 ARG A N 1
ATOM 769 C CA . ARG A 1 94 ? -17.013 -2.318 19.514 1.00 89.00 94 ARG A CA 1
ATOM 770 C C . ARG A 1 94 ? -16.932 -3.573 18.645 1.00 89.00 94 ARG A C 1
ATOM 772 O O . ARG A 1 94 ? -17.787 -4.444 18.727 1.00 89.00 94 ARG A O 1
ATOM 779 N N . LEU A 1 95 ? -15.874 -3.669 17.847 1.00 94.75 95 LEU A N 1
ATOM 780 C CA . LEU A 1 95 ? -15.544 -4.853 17.060 1.00 94.75 95 LEU A CA 1
ATOM 781 C C . LEU A 1 95 ? -14.367 -5.587 17.735 1.00 94.75 95 LEU A C 1
ATOM 783 O O . LEU A 1 95 ? -13.292 -4.990 17.857 1.00 94.75 95 LEU A O 1
ATOM 787 N N . PRO A 1 96 ? -14.559 -6.818 18.249 1.00 95.75 96 PRO A N 1
ATOM 788 C CA . PRO A 1 96 ? -13.487 -7.594 18.876 1.00 95.75 96 PRO A CA 1
ATOM 789 C C . PRO A 1 96 ? -12.405 -8.021 17.879 1.00 95.75 96 PRO A C 1
ATOM 791 O O . PRO A 1 96 ? -12.706 -8.308 16.721 1.00 95.75 96 PRO A O 1
ATOM 794 N N . VAL A 1 97 ? -11.157 -8.111 18.351 1.00 95.56 97 VAL A N 1
ATOM 795 C CA . VAL A 1 97 ? -10.010 -8.547 17.534 1.00 95.56 97 VAL A CA 1
ATOM 796 C C . VAL A 1 97 ? -10.182 -9.990 17.081 1.00 95.56 97 VAL A C 1
ATOM 798 O O . VAL A 1 97 ? -9.989 -10.256 15.901 1.00 95.56 97 VAL A O 1
ATOM 801 N N . ASP A 1 98 ? -10.628 -10.880 17.970 1.00 95.50 98 ASP A N 1
ATOM 802 C CA . ASP A 1 98 ? -10.837 -12.302 17.661 1.00 95.50 98 ASP A CA 1
ATOM 803 C C . ASP A 1 98 ? -11.825 -12.518 16.521 1.00 95.50 98 ASP A C 1
ATOM 805 O O . ASP A 1 98 ? -11.577 -13.316 15.623 1.00 95.50 98 ASP A O 1
ATOM 809 N N . ARG A 1 99 ? -12.909 -11.735 16.500 1.00 96.50 99 ARG A N 1
ATOM 810 C CA . ARG A 1 99 ? -13.887 -11.793 15.413 1.00 96.50 99 ARG A CA 1
ATOM 811 C C . ARG A 1 99 ? -13.249 -11.434 14.073 1.00 96.50 99 ARG A C 1
ATOM 813 O O . ARG A 1 99 ? -13.479 -12.115 13.084 1.00 96.50 99 ARG A O 1
ATOM 820 N N . VAL A 1 100 ? -12.448 -10.370 14.035 1.00 96.81 100 VAL A N 1
ATOM 821 C CA . VAL A 1 100 ? -11.772 -9.942 12.802 1.00 96.81 100 VAL A CA 1
ATOM 822 C C . VAL A 1 100 ? -10.682 -10.933 12.394 1.00 96.81 100 VAL A C 1
ATOM 824 O O . VAL A 1 100 ? -10.509 -11.173 11.205 1.00 96.81 100 VAL A O 1
ATOM 827 N N . ALA A 1 101 ? -9.975 -11.528 13.354 1.00 96.50 101 ALA A N 1
ATOM 828 C CA . ALA A 1 101 ? -8.989 -12.567 13.087 1.00 96.50 101 ALA A CA 1
ATOM 829 C C . ALA A 1 101 ? -9.637 -13.801 12.437 1.00 96.50 101 ALA A C 1
ATOM 831 O O . ALA A 1 101 ? -9.164 -14.237 11.392 1.00 96.50 101 ALA A O 1
ATOM 832 N N . GLY A 1 102 ? -10.765 -14.282 12.970 1.00 96.50 102 GLY A N 1
ATOM 833 C CA . GLY A 1 102 ? -11.512 -15.391 12.365 1.00 96.50 102 GLY A CA 1
ATOM 834 C C . GLY A 1 102 ? -12.016 -15.078 10.950 1.00 96.50 102 GLY A C 1
ATOM 835 O O . GLY A 1 102 ? -11.917 -15.911 10.056 1.00 96.50 102 GLY A O 1
ATOM 836 N N . GLU A 1 103 ? -12.484 -13.849 10.700 1.00 96.38 103 GLU A N 1
ATOM 837 C CA . GLU A 1 103 ? -12.862 -13.416 9.345 1.00 96.38 103 GLU A CA 1
ATOM 838 C C . GLU A 1 103 ? -11.665 -13.404 8.380 1.00 96.38 103 GLU A C 1
ATOM 840 O O . GLU A 1 103 ? -11.808 -13.778 7.215 1.00 96.38 103 GLU A O 1
ATOM 845 N N . VAL A 1 104 ? -10.491 -12.967 8.850 1.00 96.62 104 VAL A N 1
ATOM 846 C CA . VAL A 1 104 ? -9.261 -12.950 8.046 1.00 96.62 104 VAL A CA 1
ATOM 847 C C . VAL A 1 104 ? -8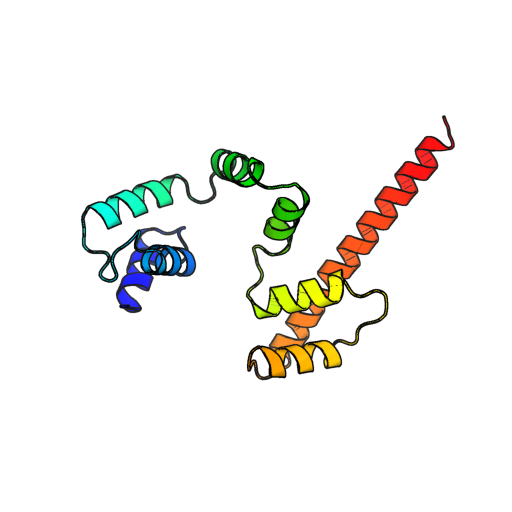.831 -14.368 7.682 1.00 96.62 104 VAL A C 1
ATOM 849 O O . VAL A 1 104 ? -8.510 -14.620 6.521 1.00 96.62 104 VAL A O 1
ATOM 852 N N . GLU A 1 105 ? -8.866 -15.287 8.642 1.00 96.38 105 GLU A N 1
ATOM 853 C CA . GLU A 1 105 ? -8.537 -16.694 8.415 1.00 96.38 105 GLU A CA 1
ATOM 854 C C . GLU A 1 105 ? -9.478 -17.323 7.384 1.00 96.38 105 GLU A C 1
ATOM 856 O O . GLU A 1 105 ? -9.015 -17.862 6.381 1.00 96.38 105 GLU A O 1
ATOM 861 N N . ALA A 1 106 ? -10.791 -17.147 7.559 1.00 95.94 106 ALA A N 1
ATOM 862 C CA . ALA A 1 106 ? -11.800 -17.700 6.657 1.00 95.94 106 ALA A CA 1
ATOM 863 C C . ALA A 1 106 ? -11.739 -17.111 5.236 1.00 95.94 106 ALA A C 1
ATOM 865 O O . ALA A 1 106 ? -11.964 -17.821 4.260 1.00 95.94 106 ALA A O 1
ATOM 866 N N . THR A 1 107 ? -11.443 -15.814 5.100 1.00 95.75 107 THR A N 1
ATOM 867 C CA . THR A 1 107 ? -11.499 -15.120 3.798 1.00 95.75 107 THR A CA 1
ATOM 868 C C . THR A 1 107 ? -10.188 -15.214 3.018 1.00 95.75 107 THR A C 1
ATOM 870 O O . THR A 1 107 ? -10.199 -15.237 1.789 1.00 95.75 107 THR A O 1
ATOM 873 N N . PHE A 1 108 ? -9.048 -15.211 3.714 1.00 95.00 108 PHE A N 1
ATOM 874 C CA . PHE A 1 108 ? -7.725 -15.112 3.089 1.00 95.00 108 PHE A CA 1
ATOM 875 C C . PHE A 1 108 ? -6.854 -16.352 3.304 1.00 95.00 108 PHE A C 1
ATOM 877 O O . PHE A 1 108 ? -5.736 -16.378 2.793 1.00 95.00 108 PHE A O 1
ATOM 884 N N . GLY A 1 109 ? -7.322 -17.351 4.061 1.00 92.69 109 GLY A N 1
ATOM 885 C CA . GLY A 1 109 ? -6.552 -18.558 4.373 1.00 92.69 109 GLY A CA 1
ATOM 886 C C . GLY A 1 109 ? -5.303 -18.287 5.219 1.00 92.69 109 GLY A C 1
ATOM 887 O O . GLY A 1 109 ? -4.370 -19.087 5.227 1.00 92.69 109 GLY A O 1
ATOM 888 N N . VAL A 1 110 ? -5.238 -17.136 5.897 1.00 90.94 110 VAL A N 1
ATOM 889 C CA . VAL A 1 110 ? -4.090 -16.749 6.724 1.00 90.94 110 VAL A CA 1
ATOM 890 C C . VAL A 1 110 ? -4.241 -17.382 8.100 1.00 90.94 110 VAL A C 1
ATOM 892 O O . VAL A 1 110 ? -5.110 -16.971 8.866 1.00 90.94 110 VAL A O 1
ATOM 895 N N . LYS A 1 111 ? -3.362 -18.333 8.430 1.00 93.31 111 LYS A N 1
ATOM 896 C CA . LYS A 1 111 ? -3.322 -18.949 9.761 1.00 93.31 111 LYS A CA 1
ATOM 897 C C . LYS A 1 111 ? -3.034 -17.893 10.826 1.00 93.31 111 LYS A C 1
ATOM 899 O O . LYS A 1 111 ? -1.993 -17.227 10.783 1.00 93.31 111 LYS A O 1
ATOM 904 N N . ILE A 1 112 ? -3.937 -17.751 11.790 1.00 93.56 112 ILE A N 1
ATOM 905 C CA . ILE A 1 112 ? -3.786 -16.742 12.840 1.00 93.56 112 ILE A CA 1
ATOM 906 C C . ILE A 1 112 ? -2.709 -17.176 13.835 1.00 93.56 112 ILE A C 1
ATOM 908 O O . ILE A 1 112 ? -2.755 -18.256 14.417 1.00 93.56 112 ILE A O 1
ATOM 912 N N . ASN A 1 113 ? -1.735 -16.294 14.043 1.00 94.31 113 ASN A N 1
ATOM 913 C CA . ASN A 1 113 ? -0.708 -16.398 15.074 1.00 94.31 113 ASN A CA 1
ATOM 914 C C . ASN A 1 113 ? -0.552 -15.047 15.790 1.00 94.31 113 ASN A C 1
ATOM 916 O O . ASN A 1 113 ? -1.180 -14.050 15.411 1.00 94.31 113 ASN A O 1
ATOM 920 N N . ASP A 1 114 ? 0.311 -14.996 16.802 1.00 95.50 114 ASP A N 1
ATOM 921 C CA . ASP A 1 114 ? 0.518 -13.787 17.607 1.00 95.50 114 ASP A CA 1
ATOM 922 C C . ASP A 1 114 ? 1.012 -12.595 16.781 1.00 95.50 114 ASP A C 1
ATOM 924 O O . ASP A 1 114 ? 0.600 -11.458 17.015 1.00 95.50 114 ASP A O 1
ATOM 928 N N . TYR A 1 115 ? 1.825 -12.842 15.751 1.00 94.19 115 TYR A N 1
ATOM 929 C CA . TYR A 1 115 ? 2.292 -11.796 14.843 1.00 94.19 115 TYR A CA 1
ATOM 930 C C . TYR A 1 115 ? 1.134 -11.157 14.060 1.00 94.19 115 TYR A C 1
ATOM 932 O O . TYR A 1 115 ? 0.996 -9.928 14.033 1.00 94.19 115 TYR A O 1
ATOM 940 N N . ILE A 1 116 ? 0.277 -11.976 13.445 1.00 93.94 116 ILE A N 1
ATOM 941 C CA . ILE A 1 116 ? -0.893 -11.506 12.692 1.00 93.94 116 ILE A CA 1
ATOM 942 C C . ILE A 1 116 ? -1.873 -10.804 13.633 1.00 93.94 116 ILE A C 1
ATOM 944 O O . ILE A 1 116 ? -2.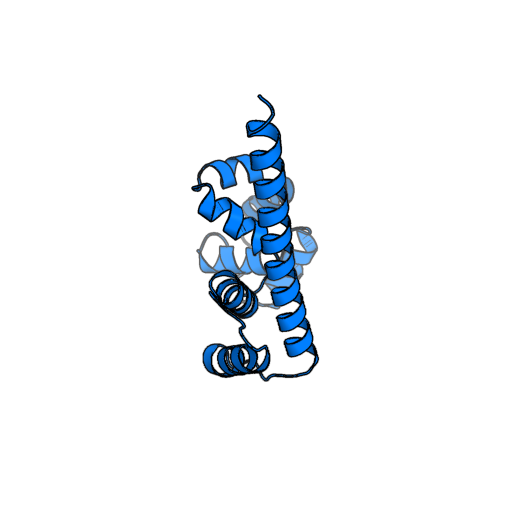360 -9.718 13.314 1.00 93.94 116 ILE A O 1
ATOM 948 N N . ARG A 1 117 ? -2.098 -11.352 14.829 1.00 96.12 117 ARG A N 1
ATOM 949 C CA . ARG A 1 117 ? -2.939 -10.737 15.862 1.00 96.12 117 ARG A CA 1
ATOM 950 C C . ARG A 1 117 ? -2.423 -9.353 16.264 1.00 96.12 117 ARG A C 1
ATOM 952 O O . ARG A 1 117 ? -3.173 -8.377 16.193 1.00 96.12 117 ARG A O 1
ATOM 959 N N . ALA A 1 118 ? -1.133 -9.226 16.569 1.00 96.38 118 ALA A N 1
ATOM 960 C CA . ALA A 1 118 ? -0.504 -7.942 16.876 1.00 96.38 118 ALA A CA 1
ATOM 961 C C . ALA A 1 118 ? -0.606 -6.950 15.702 1.00 96.38 118 ALA A C 1
ATOM 963 O O . ALA A 1 118 ? -0.749 -5.737 15.887 1.00 96.38 118 ALA A O 1
ATOM 964 N N . ARG A 1 119 ? -0.557 -7.439 14.459 1.00 96.31 119 ARG A N 1
ATOM 965 C CA . ARG A 1 119 ? -0.746 -6.612 13.261 1.00 96.31 119 ARG A CA 1
ATOM 966 C C . ARG A 1 119 ? -2.194 -6.119 13.121 1.00 96.31 119 ARG A C 1
ATOM 968 O O . ARG A 1 119 ? -2.385 -4.925 12.884 1.00 96.31 119 ARG A O 1
ATOM 975 N N . ILE A 1 120 ? -3.195 -6.970 13.363 1.00 97.12 120 ILE A N 1
ATOM 976 C CA . ILE A 1 120 ? -4.620 -6.584 13.415 1.00 97.12 120 ILE A CA 1
ATOM 977 C C . ILE A 1 120 ? -4.843 -5.499 14.476 1.00 97.12 120 ILE A C 1
ATOM 979 O O . ILE A 1 120 ? -5.514 -4.496 14.217 1.00 97.12 120 ILE A O 1
ATOM 983 N N . GLU A 1 121 ? -4.246 -5.652 15.657 1.00 96.69 121 GLU A N 1
ATOM 984 C CA . GLU A 1 121 ? -4.336 -4.660 16.730 1.00 96.69 121 GLU A CA 1
ATOM 985 C C . GLU A 1 121 ? -3.711 -3.317 16.359 1.00 96.69 121 GLU A C 1
ATOM 987 O O . GLU A 1 121 ? -4.298 -2.267 16.631 1.00 96.69 121 GLU A O 1
ATOM 992 N N . ARG A 1 122 ? -2.545 -3.321 15.703 1.00 96.06 122 ARG A N 1
ATOM 993 C CA . ARG A 1 122 ? -1.918 -2.088 15.205 1.00 96.06 122 ARG A CA 1
ATOM 994 C C . ARG A 1 122 ? -2.822 -1.359 14.215 1.00 96.06 122 ARG A C 1
ATOM 996 O O . ARG A 1 122 ? -3.000 -0.146 14.337 1.00 96.06 122 ARG A O 1
ATOM 1003 N N . ILE A 1 123 ? -3.450 -2.085 13.290 1.00 96.31 123 ILE A N 1
ATOM 1004 C CA . ILE A 1 123 ? -4.407 -1.505 12.337 1.00 96.31 123 ILE A CA 1
ATOM 1005 C C . ILE A 1 123 ? -5.622 -0.932 13.076 1.00 96.31 123 ILE A C 1
ATOM 1007 O O . ILE A 1 123 ? -6.029 0.201 12.809 1.00 96.31 123 ILE A O 1
ATOM 1011 N N . ARG A 1 124 ? -6.167 -1.657 14.060 1.00 95.94 124 ARG A N 1
ATOM 1012 C CA . ARG A 1 124 ? -7.261 -1.162 14.909 1.00 95.94 124 ARG A CA 1
ATOM 1013 C C . ARG A 1 124 ? -6.889 0.151 15.600 1.00 95.94 124 ARG A C 1
ATOM 1015 O O . ARG A 1 124 ? -7.663 1.107 15.529 1.00 95.94 124 ARG A O 1
ATOM 1022 N N . LYS A 1 125 ? -5.711 0.217 16.231 1.00 94.50 125 LYS A N 1
ATOM 1023 C CA . LYS A 1 125 ? -5.198 1.427 16.896 1.00 94.50 125 LYS A CA 1
ATOM 1024 C C . LYS A 1 125 ? -5.052 2.588 15.905 1.00 94.50 125 LYS A C 1
ATOM 1026 O O . LYS A 1 125 ? -5.537 3.681 16.189 1.00 94.50 125 LYS A O 1
ATOM 1031 N N . LYS A 1 126 ? -4.495 2.344 14.708 1.00 92.38 126 LYS A N 1
ATOM 1032 C CA . LYS A 1 126 ? -4.395 3.336 13.612 1.00 92.38 126 LYS A CA 1
ATOM 1033 C C . LYS A 1 126 ? -5.767 3.945 13.284 1.00 92.38 126 LYS A C 1
ATOM 1035 O O . LYS A 1 126 ? -5.905 5.167 13.248 1.00 92.38 126 LYS A O 1
ATOM 1040 N N . VAL A 1 127 ? -6.804 3.116 13.127 1.00 93.12 127 VAL A N 1
ATOM 1041 C CA . VAL A 1 127 ? -8.179 3.586 12.856 1.00 93.12 127 VAL A CA 1
ATOM 1042 C C . VAL A 1 127 ? -8.771 4.360 14.040 1.00 93.12 127 VAL A C 1
ATOM 1044 O O . VAL A 1 127 ? -9.405 5.401 13.844 1.00 93.12 127 VAL A O 1
ATOM 1047 N N . GLN A 1 128 ? -8.589 3.873 15.269 1.00 91.25 128 GLN A N 1
ATOM 1048 C CA . GLN A 1 128 ? -9.109 4.529 16.473 1.00 91.25 128 GLN A CA 1
ATOM 1049 C C . GLN A 1 128 ? -8.495 5.917 16.674 1.00 91.25 128 GLN A C 1
ATOM 1051 O O . GLN A 1 128 ? -9.236 6.879 16.882 1.00 91.25 128 GLN A O 1
ATOM 1056 N N . ASN A 1 129 ? -7.178 6.042 16.510 1.00 89.88 129 ASN A N 1
ATOM 1057 C CA . ASN A 1 129 ? -6.474 7.320 16.589 1.00 89.88 129 ASN A CA 1
ATOM 1058 C C . ASN A 1 129 ? -6.975 8.292 15.513 1.00 89.88 129 ASN A C 1
ATOM 1060 O O . ASN A 1 129 ? -7.316 9.433 15.818 1.00 89.88 129 ASN A O 1
ATOM 1064 N N . ALA A 1 130 ? -7.142 7.831 14.268 1.00 87.69 130 ALA A N 1
ATOM 1065 C CA . ALA A 1 130 ? -7.689 8.662 13.193 1.00 87.69 130 ALA A CA 1
ATOM 1066 C C . ALA A 1 130 ? -9.111 9.177 13.500 1.00 87.69 130 ALA A C 1
ATOM 1068 O O . ALA A 1 130 ? -9.443 10.324 13.191 1.00 87.69 130 ALA A O 1
ATOM 1069 N N . ARG A 1 131 ? -9.964 8.357 14.135 1.00 87.31 131 ARG A N 1
ATOM 1070 C CA . ARG A 1 131 ? -11.298 8.781 14.603 1.00 87.31 131 ARG A CA 1
ATOM 1071 C C . ARG A 1 131 ? -11.203 9.805 15.733 1.00 87.31 131 ARG A C 1
ATOM 1073 O O . ARG A 1 131 ? -11.963 10.772 15.728 1.00 87.31 131 ARG A O 1
ATOM 1080 N N . TYR A 1 132 ? -10.291 9.597 16.680 1.00 86.25 132 TYR A N 1
ATOM 1081 C CA . TYR A 1 132 ? -10.063 10.508 17.797 1.00 86.25 132 TYR A CA 1
ATOM 1082 C C . TYR A 1 132 ? -9.631 11.897 17.309 1.00 86.25 132 TYR A C 1
ATOM 1084 O O . TYR A 1 132 ? -10.299 12.880 17.627 1.00 86.25 132 TYR A O 1
ATOM 1092 N N . TYR A 1 133 ? -8.614 11.980 16.446 1.00 83.75 133 TYR A N 1
ATOM 1093 C CA . TYR A 1 133 ? -8.138 13.258 15.907 1.00 83.75 133 TYR A CA 1
ATOM 1094 C C . TYR A 1 133 ? -9.200 13.985 15.072 1.00 83.75 133 TYR A C 1
ATOM 1096 O O . TYR A 1 133 ? -9.357 15.197 15.205 1.00 83.75 133 TYR A O 1
ATOM 1104 N N . LYS A 1 134 ? -10.006 13.261 14.278 1.00 84.56 134 LYS A N 1
ATOM 1105 C CA . LYS A 1 134 ? -11.145 13.860 13.553 1.00 84.56 134 LYS A CA 1
ATOM 1106 C C . LYS A 1 134 ? -12.186 14.459 14.501 1.00 84.56 134 LYS A C 1
ATOM 1108 O O . LYS A 1 134 ? -12.691 15.549 14.240 1.00 84.56 134 LYS A O 1
ATOM 1113 N N . LYS A 1 135 ? -12.503 13.771 15.604 1.00 84.31 135 LYS A N 1
ATOM 1114 C CA . LYS A 1 135 ? -13.426 14.286 16.630 1.00 84.31 135 LYS A CA 1
ATOM 1115 C C . LYS A 1 135 ? -12.850 15.509 17.347 1.00 84.31 135 LYS A C 1
ATOM 1117 O O . LYS A 1 135 ? -13.585 16.472 17.542 1.00 84.31 135 LYS A O 1
ATOM 1122 N N . ALA A 1 136 ? -11.568 15.483 17.710 1.00 82.38 136 ALA A N 1
ATOM 1123 C CA . ALA A 1 136 ? -10.890 16.604 18.363 1.00 82.38 136 ALA A CA 1
ATOM 1124 C C . ALA A 1 136 ? -10.881 17.859 17.472 1.00 82.38 136 ALA A C 1
ATOM 1126 O O . ALA A 1 136 ? -11.344 18.914 17.897 1.00 82.38 136 ALA A O 1
ATOM 1127 N N . ALA A 1 137 ? -10.486 17.722 16.202 1.00 78.75 137 ALA A N 1
ATOM 1128 C CA . ALA A 1 137 ? -10.513 18.823 15.237 1.00 78.75 137 ALA A CA 1
ATOM 1129 C C . ALA A 1 137 ? -11.931 19.392 15.033 1.00 78.75 137 ALA A C 1
ATOM 1131 O O . ALA A 1 137 ? -12.117 20.605 14.979 1.00 78.75 137 ALA A O 1
ATOM 1132 N N . GLY A 1 138 ? -12.950 18.526 14.974 1.00 79.31 138 GLY A N 1
ATOM 1133 C CA . GLY A 1 138 ? -14.346 18.952 14.858 1.00 79.31 138 GLY A CA 1
ATOM 1134 C C . GLY A 1 138 ? -14.878 19.699 16.086 1.00 79.31 138 GLY A C 1
ATOM 1135 O O . GLY A 1 138 ? -15.713 20.587 15.934 1.00 79.31 138 GLY A O 1
ATOM 1136 N N . ARG A 1 139 ? -14.404 19.370 17.296 1.00 72.88 139 ARG A N 1
ATOM 1137 C CA . ARG A 1 139 ? -14.769 20.082 18.534 1.00 72.88 139 ARG A CA 1
ATOM 1138 C C . ARG A 1 139 ? -14.159 21.481 18.578 1.00 72.88 139 ARG A C 1
ATOM 1140 O O . ARG A 1 139 ? -14.899 22.436 18.796 1.00 72.88 139 ARG A O 1
ATOM 1147 N N . ASN A 1 140 ? -12.867 21.602 18.279 1.00 68.88 140 ASN A N 1
ATOM 1148 C CA . ASN A 1 140 ? -12.171 22.893 18.261 1.00 68.88 140 ASN A CA 1
ATOM 1149 C C . ASN A 1 140 ? -12.804 23.855 17.242 1.00 68.88 140 ASN A C 1
ATOM 1151 O O . ASN A 1 140 ? -13.010 25.029 17.532 1.00 68.88 140 ASN A O 1
ATOM 1155 N N . ASN A 1 141 ? -13.213 23.338 16.079 1.00 66.88 141 ASN A N 1
ATOM 1156 C CA . ASN A 1 141 ? -13.849 24.144 15.034 1.00 66.88 141 ASN A CA 1
ATOM 1157 C C . ASN A 1 141 ? -15.275 24.613 15.403 1.00 66.88 141 ASN A C 1
ATOM 1159 O O . ASN A 1 141 ? -15.743 25.632 14.905 1.00 66.88 141 ASN A O 1
ATOM 1163 N N . LYS A 1 142 ? -15.984 23.880 16.278 1.00 64.19 142 LYS A N 1
ATOM 1164 C CA . LYS A 1 142 ? -17.290 24.303 16.818 1.00 64.19 142 LYS A CA 1
ATOM 1165 C C . LYS A 1 142 ? -17.147 25.364 17.909 1.00 64.19 142 LYS A C 1
ATOM 1167 O O . LYS A 1 142 ? -17.964 26.272 17.957 1.00 64.19 142 LYS A O 1
ATOM 1172 N N . GLN A 1 143 ? -16.119 25.265 18.752 1.00 61.34 143 GLN A N 1
ATOM 1173 C CA . GLN A 1 143 ? -15.857 26.244 19.812 1.00 61.34 143 GLN A CA 1
ATOM 1174 C C . GLN A 1 143 ? -15.403 27.599 19.249 1.00 61.34 143 GLN A C 1
ATOM 1176 O O . GLN A 1 143 ? -15.909 28.621 19.692 1.00 61.34 143 GLN A O 1
ATOM 1181 N N . GLY A 1 144 ? -14.557 27.619 18.211 1.00 58.62 144 GLY A N 1
ATOM 1182 C CA . GLY A 1 144 ? -14.143 28.871 17.556 1.00 58.62 144 GLY A CA 1
ATOM 1183 C C . GLY A 1 144 ? -15.261 29.598 16.793 1.00 58.62 144 GLY A C 1
ATOM 1184 O O . GLY A 1 144 ? -15.193 30.806 16.619 1.00 58.62 144 GLY A O 1
ATOM 1185 N N . ARG A 1 145 ? -16.315 28.883 16.371 1.00 57.34 145 ARG A N 1
ATOM 1186 C CA . ARG A 1 145 ? -17.510 29.471 15.734 1.00 57.34 145 ARG A CA 1
ATOM 1187 C C . ARG A 1 145 ? -18.557 29.990 16.720 1.00 57.34 145 ARG A C 1
ATOM 1189 O O . ARG A 1 145 ? -19.432 30.727 16.304 1.00 57.34 145 ARG A O 1
ATOM 1196 N N . ALA A 1 146 ? -18.504 29.573 17.983 1.00 57.53 146 ALA A N 1
ATOM 1197 C CA . ALA A 1 146 ? -19.415 30.047 19.028 1.00 57.53 146 ALA A CA 1
ATOM 1198 C C . ALA A 1 146 ? -18.890 31.305 19.752 1.00 57.53 146 ALA A C 1
ATOM 1200 O O . ALA A 1 146 ? -19.544 31.798 20.663 1.00 57.53 146 ALA A O 1
ATOM 1201 N N . GLN A 1 147 ? -17.694 31.778 19.383 1.00 51.88 147 GLN A N 1
ATOM 1202 C CA . GLN A 1 147 ? -17.017 32.953 19.948 1.00 51.88 147 GLN A CA 1
ATOM 1203 C C . GLN A 1 147 ? -16.912 34.121 18.943 1.00 51.88 147 GLN A C 1
ATOM 1205 O O . GLN A 1 147 ? -16.249 35.111 19.240 1.00 51.88 147 GLN A O 1
ATOM 1210 N N . GLN A 1 148 ? -17.529 33.989 17.763 1.00 47.44 148 GLN A N 1
ATOM 1211 C CA . GLN A 1 148 ? -17.700 35.034 16.745 1.00 47.44 148 GLN A CA 1
ATOM 1212 C C . GLN A 1 148 ? -19.183 35.366 16.638 1.00 47.44 148 GLN A C 1
ATOM 1214 O O . GLN A 1 148 ? -19.490 36.551 16.399 1.00 47.44 148 GLN A O 1
#

Organism: NCBI:txid1510391

Sequence (148 aa):
MDHNAVKKTAERFSPIPQKVIRHLITEGILTETLDRDHDIEALELLHRIWADATILRSQLATLPKKRRLNLIETADLNRWETYVFSRYKNSSGRLPVDRVAGEVEATFGVKINDYIRARIERIRKKVQNARYYKKAAGRNNKQGRAQQ

pLDDT: mean 90.98, std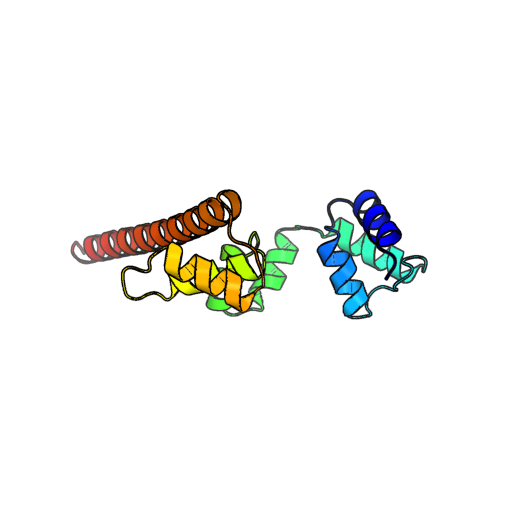 9.35, range [47.44, 97.31]

Mean predicted aligned error: 6.35 Å